Protein AF-V2U9I5-F1 (afdb_monomer_lite)

Structure (mmCIF, N/CA/C/O backbone):
data_AF-V2U9I5-F1
#
_entry.id   AF-V2U9I5-F1
#
loop_
_atom_site.group_PDB
_atom_site.id
_atom_site.type_symbol
_atom_site.label_atom_id
_atom_site.label_alt_id
_atom_site.label_comp_id
_atom_site.label_asym_id
_atom_site.label_entity_id
_atom_site.label_seq_id
_atom_site.pdbx_PDB_ins_code
_atom_site.Cartn_x
_atom_site.Cartn_y
_atom_site.Cartn_z
_atom_site.occupancy
_atom_site.B_iso_or_equiv
_atom_site.auth_seq_id
_atom_site.auth_comp_id
_atom_site.auth_asym_id
_atom_site.auth_atom_id
_atom_site.pdbx_PDB_model_num
ATOM 1 N N . MET A 1 1 ? 13.359 -9.713 3.026 1.00 48.94 1 MET A N 1
ATOM 2 C CA . MET A 1 1 ? 12.905 -8.365 2.607 1.00 48.94 1 MET A CA 1
ATOM 3 C C . MET A 1 1 ? 14.100 -7.428 2.559 1.00 48.94 1 MET A C 1
ATOM 5 O O . MET A 1 1 ? 14.736 -7.235 3.587 1.00 48.94 1 MET A O 1
ATOM 9 N N . GLY A 1 2 ? 14.427 -6.858 1.398 1.00 65.06 2 GLY A N 1
ATOM 10 C CA . GLY A 1 2 ? 15.400 -5.762 1.339 1.00 65.06 2 GLY A CA 1
ATOM 11 C C . GLY A 1 2 ? 14.820 -4.495 1.974 1.00 65.06 2 GLY A C 1
ATOM 12 O O . GLY A 1 2 ? 13.616 -4.250 1.877 1.00 65.06 2 GLY A O 1
ATOM 13 N N . LYS A 1 3 ? 15.654 -3.685 2.635 1.00 79.81 3 LYS A N 1
ATOM 14 C CA . LYS A 1 3 ? 15.226 -2.371 3.138 1.00 79.81 3 LYS A CA 1
ATOM 15 C C . LYS A 1 3 ? 14.807 -1.490 1.956 1.00 79.81 3 LYS A C 1
ATOM 17 O O . LYS A 1 3 ? 15.512 -1.413 0.953 1.00 79.81 3 LYS A O 1
ATOM 22 N N . LEU A 1 4 ? 13.674 -0.802 2.085 1.00 87.31 4 LEU A N 1
ATOM 23 C CA . LEU A 1 4 ? 13.274 0.216 1.112 1.00 87.31 4 LEU A CA 1
ATOM 24 C C . LEU A 1 4 ? 14.297 1.362 1.109 1.00 87.31 4 LEU A C 1
ATOM 26 O O . LEU A 1 4 ? 14.723 1.779 2.193 1.00 87.31 4 LEU A O 1
ATOM 30 N N . PRO A 1 5 ? 14.636 1.930 -0.063 1.00 92.62 5 PRO A N 1
ATOM 31 C CA . PRO A 1 5 ? 15.418 3.157 -0.122 1.00 92.62 5 PRO A CA 1
ATOM 32 C C . PRO A 1 5 ? 14.772 4.254 0.731 1.00 92.62 5 PRO A C 1
ATOM 34 O O . PRO A 1 5 ? 13.545 4.396 0.744 1.00 92.62 5 PRO A O 1
ATOM 37 N N . VAL A 1 6 ? 15.591 5.055 1.417 1.00 94.25 6 VAL A N 1
ATOM 38 C CA . VAL A 1 6 ? 15.124 6.095 2.355 1.00 94.25 6 VAL A CA 1
ATOM 39 C C . VAL A 1 6 ? 14.114 7.035 1.692 1.00 94.25 6 VAL A C 1
ATOM 41 O O . VAL A 1 6 ? 13.021 7.229 2.217 1.00 94.25 6 VAL A O 1
ATOM 44 N N . ALA A 1 7 ? 14.406 7.495 0.473 1.00 94.81 7 ALA A N 1
ATOM 45 C CA . ALA A 1 7 ? 13.513 8.365 -0.288 1.00 94.81 7 ALA A CA 1
ATOM 46 C C . ALA A 1 7 ? 12.127 7.745 -0.564 1.00 94.81 7 ALA A C 1
ATOM 48 O O . ALA A 1 7 ? 11.124 8.458 -0.601 1.00 94.81 7 ALA A O 1
ATOM 49 N N . ILE A 1 8 ? 12.047 6.424 -0.756 1.00 94.94 8 ILE A N 1
ATOM 50 C CA . ILE A 1 8 ? 10.779 5.707 -0.967 1.00 94.94 8 ILE A CA 1
ATOM 51 C C . ILE A 1 8 ? 10.011 5.591 0.347 1.00 94.94 8 ILE A C 1
ATOM 53 O O . ILE A 1 8 ? 8.806 5.849 0.389 1.00 94.94 8 ILE A O 1
ATOM 57 N N . ARG A 1 9 ? 10.711 5.259 1.434 1.00 94.06 9 ARG A N 1
ATOM 58 C CA . ARG A 1 9 ? 10.133 5.195 2.778 1.00 94.06 9 ARG A CA 1
ATOM 59 C C . ARG A 1 9 ? 9.532 6.538 3.189 1.00 94.06 9 ARG A C 1
ATOM 61 O O . ARG A 1 9 ? 8.401 6.571 3.665 1.00 94.06 9 ARG A O 1
ATOM 68 N N . ASP A 1 10 ? 10.238 7.637 2.955 1.00 96.00 10 ASP A N 1
ATOM 69 C CA . ASP A 1 10 ? 9.781 8.969 3.358 1.00 96.00 10 ASP A CA 1
ATOM 70 C C . ASP A 1 10 ? 8.590 9.449 2.519 1.00 96.00 10 ASP A C 1
ATOM 72 O O . ASP A 1 10 ? 7.657 10.060 3.045 1.00 96.00 10 ASP A O 1
ATOM 76 N N . GLN A 1 11 ? 8.547 9.098 1.230 1.00 96.94 11 GLN A N 1
ATOM 77 C CA . GLN A 1 11 ? 7.362 9.322 0.398 1.00 96.94 11 GLN A CA 1
ATOM 78 C C . GLN A 1 11 ? 6.140 8.550 0.909 1.00 96.94 11 GLN A C 1
ATOM 80 O O . GLN A 1 11 ? 5.038 9.105 0.937 1.00 96.94 11 GLN A O 1
ATOM 85 N N . PHE A 1 12 ? 6.314 7.292 1.328 1.00 95.88 12 PHE A N 1
ATOM 86 C CA . PHE A 1 12 ? 5.227 6.528 1.937 1.00 95.88 12 PHE A CA 1
ATOM 87 C C . PHE A 1 12 ? 4.789 7.125 3.271 1.00 95.88 12 PHE A C 1
ATOM 89 O O . PHE A 1 12 ? 3.590 7.318 3.443 1.00 95.88 12 PHE A O 1
ATOM 96 N N . LYS A 1 13 ? 5.717 7.508 4.160 1.00 94.69 13 LYS A N 1
ATOM 97 C CA . LYS A 1 13 ? 5.394 8.177 5.434 1.00 94.69 13 LYS A CA 1
ATOM 98 C C . LYS A 1 13 ? 4.512 9.409 5.228 1.00 94.69 13 LYS A C 1
ATOM 100 O O . LYS A 1 13 ? 3.464 9.519 5.853 1.00 94.69 13 LYS A O 1
ATOM 105 N N . LYS A 1 14 ? 4.872 10.287 4.285 1.00 95.94 14 LYS A N 1
ATOM 106 C CA . LYS A 1 14 ? 4.079 11.488 3.957 1.00 95.94 14 LYS A CA 1
ATOM 107 C C . LYS A 1 14 ? 2.664 11.160 3.480 1.00 95.94 14 LYS A C 1
ATOM 109 O O . LYS A 1 14 ? 1.731 11.902 3.764 1.00 95.94 14 LYS A O 1
ATOM 114 N N . LYS A 1 15 ? 2.493 10.079 2.715 1.00 95.50 15 LYS A N 1
ATOM 115 C CA . LYS A 1 15 ? 1.165 9.644 2.259 1.00 95.50 15 LYS A CA 1
ATOM 116 C C . LYS A 1 15 ? 0.376 8.973 3.379 1.00 95.50 15 LYS A C 1
ATOM 118 O O . LYS A 1 15 ? -0.815 9.225 3.475 1.00 95.50 15 LYS A O 1
ATOM 123 N N . LEU A 1 16 ? 1.033 8.167 4.211 1.00 94.94 16 LEU A N 1
ATOM 124 C CA . LEU A 1 16 ? 0.420 7.478 5.344 1.00 94.94 16 LEU A CA 1
ATOM 125 C C . LEU A 1 16 ? -0.105 8.454 6.394 1.00 94.94 16 LEU A C 1
ATOM 127 O O . LEU A 1 16 ? -1.209 8.244 6.871 1.00 94.94 16 LEU A O 1
ATOM 131 N N . ALA A 1 17 ? 0.605 9.553 6.666 1.00 94.19 17 ALA A N 1
ATOM 132 C CA . ALA A 1 17 ? 0.115 10.607 7.558 1.00 94.19 17 ALA A CA 1
ATOM 133 C C . ALA A 1 17 ? -1.293 11.098 7.165 1.00 94.19 17 ALA A C 1
ATOM 135 O O . ALA A 1 17 ? -2.154 11.239 8.018 1.00 94.19 17 ALA A O 1
ATOM 136 N N . LYS A 1 18 ? -1.558 11.240 5.859 1.00 92.31 18 LYS A N 1
ATOM 137 C CA . LYS A 1 18 ? -2.882 11.623 5.335 1.00 92.31 18 LYS A CA 1
ATOM 138 C C . LYS A 1 18 ? -3.913 10.493 5.390 1.00 92.31 18 LYS A C 1
ATOM 140 O O . LYS A 1 18 ? -5.107 10.749 5.413 1.00 92.31 18 LYS A O 1
ATOM 145 N N . VAL A 1 19 ? -3.460 9.241 5.327 1.00 92.75 19 VAL A N 1
ATOM 146 C CA . VAL A 1 19 ? -4.337 8.060 5.397 1.00 92.75 19 VAL A CA 1
ATOM 147 C C . VAL A 1 19 ? -4.813 7.825 6.828 1.00 92.75 19 VAL A C 1
ATOM 149 O O . VAL A 1 19 ? -5.927 7.358 7.001 1.00 92.75 19 VAL A O 1
ATOM 152 N N . ILE A 1 20 ? -4.012 8.171 7.840 1.00 90.94 20 ILE A N 1
ATOM 153 C CA . ILE A 1 20 ? -4.403 8.036 9.252 1.00 90.94 20 ILE A CA 1
ATOM 154 C C . ILE A 1 20 ? -5.656 8.870 9.567 1.00 90.94 20 ILE A C 1
ATOM 156 O O . ILE A 1 20 ? -6.504 8.412 10.320 1.00 90.94 20 ILE A O 1
ATOM 160 N N . GLU A 1 21 ? -5.808 10.045 8.951 1.00 91.06 21 GLU A N 1
ATOM 161 C CA . GLU A 1 21 ? -6.981 10.912 9.142 1.00 91.06 21 GLU A CA 1
ATOM 162 C C . GLU A 1 21 ? -8.247 10.377 8.449 1.00 91.06 21 GLU A C 1
ATOM 164 O O . GLU A 1 21 ? -9.348 10.500 8.978 1.00 91.06 21 GLU A O 1
ATOM 169 N N . GLN A 1 22 ? -8.104 9.773 7.263 1.00 91.62 22 GLN A N 1
ATOM 170 C CA . GLN A 1 22 ? -9.215 9.192 6.504 1.00 91.62 22 GLN A CA 1
ATOM 171 C C . GLN A 1 22 ? -8.772 7.881 5.827 1.00 91.62 22 GLN A C 1
ATOM 173 O O . GLN A 1 22 ? -8.349 7.889 4.662 1.00 91.62 22 GLN A O 1
ATOM 178 N N . PRO A 1 23 ? -8.858 6.740 6.534 1.00 92.69 23 PRO A N 1
ATOM 179 C CA . PRO A 1 23 ? -8.269 5.484 6.070 1.00 92.69 23 PRO A CA 1
ATOM 180 C C . PRO A 1 23 ? -9.086 4.800 4.967 1.00 92.69 23 PRO A C 1
ATOM 182 O O . PRO A 1 23 ? -8.517 4.170 4.073 1.00 92.69 23 PRO A O 1
ATOM 185 N N . HIS A 1 24 ? -10.410 4.978 4.952 1.00 94.69 24 HIS A N 1
ATOM 186 C CA . HIS A 1 24 ? -11.271 4.446 3.894 1.00 94.69 24 HIS A CA 1
ATOM 187 C C . HIS A 1 24 ? -11.324 5.393 2.700 1.00 94.69 24 HIS A C 1
ATOM 189 O O . HIS A 1 24 ? -12.167 6.283 2.615 1.00 94.69 24 HIS A O 1
ATOM 195 N N . ILE A 1 25 ? -10.429 5.182 1.735 1.00 94.94 25 ILE A N 1
ATOM 196 C CA . ILE A 1 25 ? -10.388 5.962 0.493 1.00 94.94 25 ILE A CA 1
ATOM 197 C C . ILE A 1 25 ? -10.936 5.098 -0.657 1.00 94.94 25 ILE A C 1
ATOM 199 O O . ILE A 1 25 ? -10.186 4.270 -1.188 1.00 94.94 25 ILE A O 1
ATOM 203 N N . PRO A 1 26 ? -12.193 5.286 -1.117 1.00 94.94 26 PRO A N 1
ATOM 204 C CA . PRO A 1 26 ? -12.856 4.351 -2.038 1.00 94.94 26 PRO A CA 1
ATOM 205 C C . PRO A 1 26 ? -12.086 4.093 -3.339 1.00 94.94 26 PRO A C 1
ATOM 207 O O . PRO A 1 26 ? -11.924 2.951 -3.764 1.00 94.94 26 PRO A O 1
ATOM 210 N N . LYS A 1 27 ? -11.496 5.136 -3.938 1.00 95.88 27 LYS A N 1
ATOM 211 C CA . LYS A 1 27 ? -10.681 5.009 -5.165 1.00 95.88 27 LYS A CA 1
ATOM 212 C C . LYS A 1 27 ? -9.412 4.159 -4.996 1.00 95.88 27 LYS A C 1
ATOM 214 O O . LYS A 1 27 ? -8.821 3.715 -5.983 1.00 95.88 27 LYS A O 1
ATOM 219 N N . ASN A 1 28 ? -8.959 3.968 -3.759 1.00 96.81 28 ASN A N 1
ATOM 220 C CA . ASN A 1 28 ? -7.769 3.187 -3.435 1.00 96.81 28 ASN A CA 1
ATOM 221 C C . ASN A 1 28 ? -8.099 1.744 -3.049 1.00 96.81 28 ASN A C 1
ATOM 223 O O . ASN A 1 28 ? -7.171 0.936 -2.983 1.00 96.81 28 ASN A O 1
ATOM 227 N N . MET A 1 29 ? -9.374 1.424 -2.836 1.00 96.94 29 MET A N 1
ATOM 228 C CA . MET A 1 29 ? -9.820 0.101 -2.424 1.00 96.94 29 MET A CA 1
ATOM 229 C C . MET A 1 29 ? -9.447 -0.960 -3.470 1.00 96.94 29 MET A C 1
ATOM 231 O O . MET A 1 29 ? -9.466 -0.729 -4.688 1.00 96.94 29 MET A O 1
ATOM 235 N N . LEU A 1 30 ? -9.027 -2.117 -2.978 1.00 96.81 30 LEU A N 1
ATOM 236 C CA . LEU A 1 30 ? -8.775 -3.318 -3.757 1.00 96.81 30 LEU A CA 1
ATOM 237 C C . LEU A 1 30 ? -10.051 -4.167 -3.827 1.00 96.81 30 LEU A C 1
ATOM 239 O O . LEU A 1 30 ? -10.998 -3.966 -3.074 1.00 96.81 30 LEU A O 1
ATOM 243 N N . ARG A 1 31 ? -10.102 -5.067 -4.808 1.00 94.81 31 ARG A N 1
ATOM 244 C CA . ARG A 1 31 ? -11.257 -5.933 -5.086 1.00 94.81 31 ARG A CA 1
ATOM 245 C C . ARG A 1 31 ? -10.817 -7.400 -5.080 1.00 94.81 31 ARG A C 1
ATOM 247 O O . ARG A 1 31 ? -9.615 -7.669 -5.123 1.00 94.81 31 ARG A O 1
ATOM 254 N N . GLY A 1 32 ? -11.784 -8.318 -5.087 1.00 94.12 32 GLY A N 1
ATOM 255 C CA . GLY A 1 32 ? -11.537 -9.766 -5.080 1.00 94.12 32 GLY A CA 1
ATOM 256 C C . GLY A 1 32 ? -10.906 -10.218 -3.765 1.00 94.12 32 GLY A C 1
ATOM 257 O O . GLY A 1 32 ? -11.278 -9.710 -2.713 1.00 94.12 32 GLY A O 1
ATOM 258 N N . ASP A 1 33 ? -9.900 -11.090 -3.836 1.00 93.31 33 ASP A N 1
ATOM 259 C CA . ASP A 1 33 ? -9.176 -11.642 -2.672 1.00 93.31 33 ASP A CA 1
ATOM 260 C C . ASP A 1 33 ? -8.561 -10.597 -1.723 1.00 93.31 33 ASP A C 1
ATOM 262 O O . ASP A 1 33 ? -8.124 -10.935 -0.631 1.00 93.31 33 ASP A O 1
ATOM 266 N N . LEU A 1 34 ? -8.458 -9.338 -2.158 1.00 94.50 34 LEU A N 1
ATOM 267 C CA . LEU A 1 34 ? -7.933 -8.222 -1.369 1.00 94.50 34 LEU A CA 1
ATOM 268 C C . LEU A 1 34 ? -9.033 -7.213 -0.998 1.00 94.50 34 LEU A C 1
ATOM 270 O O . LEU A 1 34 ? -8.738 -6.045 -0.747 1.00 94.50 34 LEU A O 1
ATOM 274 N N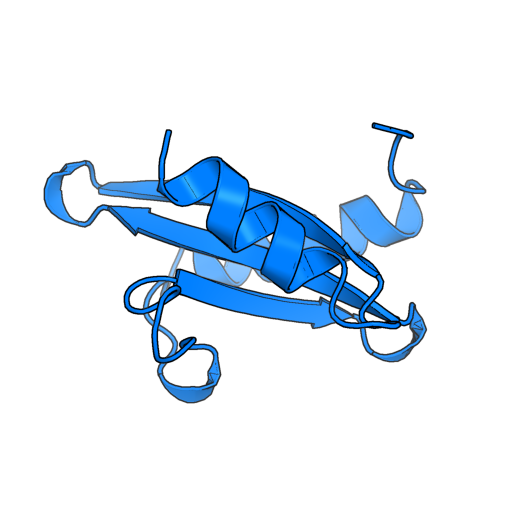 . ALA A 1 35 ? -10.304 -7.617 -1.015 1.00 92.38 35 ALA A N 1
ATOM 275 C CA . ALA A 1 35 ? -11.396 -6.799 -0.497 1.00 92.38 35 ALA A CA 1
ATOM 276 C C . ALA A 1 35 ? -11.115 -6.387 0.962 1.00 92.38 35 ALA A C 1
ATOM 278 O O . ALA A 1 35 ? -10.523 -7.139 1.731 1.00 92.38 35 ALA A O 1
ATOM 279 N N . GLY A 1 36 ? -11.465 -5.149 1.319 1.00 90.19 36 GLY A N 1
ATOM 280 C CA . GLY A 1 36 ? -11.102 -4.552 2.614 1.00 90.19 36 GLY A CA 1
ATOM 281 C C . GLY A 1 36 ? -9.662 -4.020 2.699 1.00 90.19 36 GLY A C 1
ATOM 282 O O . GLY A 1 36 ? -9.313 -3.336 3.659 1.00 90.19 36 GLY A O 1
ATOM 283 N N . CYS A 1 37 ? -8.827 -4.258 1.682 1.00 96.06 37 CYS A N 1
ATOM 284 C CA . CYS A 1 37 ? -7.516 -3.624 1.565 1.00 96.06 37 CYS A CA 1
ATOM 285 C C . CYS A 1 37 ? -7.534 -2.423 0.618 1.00 96.06 37 CYS A C 1
ATOM 287 O O . CYS A 1 37 ? -8.374 -2.280 -0.273 1.00 96.06 37 CYS A O 1
ATOM 289 N N . TYR A 1 38 ? -6.522 -1.579 0.762 1.00 97.88 38 TYR A N 1
ATOM 290 C CA . TYR A 1 38 ? -6.321 -0.358 0.002 1.00 97.88 38 TYR A CA 1
ATOM 291 C C . TYR A 1 38 ? -4.881 -0.283 -0.500 1.00 97.88 38 TYR A C 1
ATOM 293 O O . TYR A 1 38 ? -3.974 -0.936 0.019 1.00 97.88 38 TYR A O 1
ATOM 301 N N . LYS A 1 39 ? -4.646 0.538 -1.528 1.00 97.50 39 LYS A N 1
ATOM 302 C CA . LYS A 1 39 ? -3.307 0.755 -2.100 1.00 97.50 39 LYS A CA 1
ATOM 303 C C . LYS A 1 39 ? -2.856 2.209 -2.030 1.00 97.50 39 LYS A C 1
ATOM 305 O O . LYS A 1 39 ? -3.593 3.122 -2.397 1.00 97.50 39 LYS A O 1
ATOM 310 N N . ILE A 1 40 ? -1.579 2.410 -1.717 1.00 97.81 40 ILE A N 1
ATOM 311 C CA . ILE A 1 40 ? -0.846 3.659 -1.945 1.00 97.81 40 ILE A CA 1
ATOM 312 C C . ILE A 1 40 ? 0.114 3.441 -3.115 1.00 97.81 40 ILE A C 1
ATOM 314 O O . ILE A 1 40 ? 0.839 2.450 -3.159 1.00 97.81 40 ILE A O 1
ATOM 318 N N . LYS A 1 41 ? 0.131 4.365 -4.082 1.00 96.06 41 LYS A N 1
ATOM 319 C CA . LYS A 1 41 ? 0.986 4.284 -5.278 1.00 96.06 41 LYS A CA 1
ATOM 320 C C . LYS A 1 41 ? 2.102 5.330 -5.225 1.00 96.06 41 LYS A C 1
ATOM 322 O O . LYS A 1 41 ? 1.820 6.510 -5.003 1.00 96.06 41 LYS A O 1
ATOM 327 N N . LEU A 1 42 ? 3.330 4.919 -5.537 1.00 96.75 42 LEU A N 1
ATOM 328 C CA . LEU A 1 42 ? 4.435 5.803 -5.916 1.00 96.75 42 LEU A CA 1
ATOM 329 C C . LEU A 1 42 ? 4.774 5.545 -7.387 1.00 96.75 42 LEU A C 1
ATOM 331 O O . LEU A 1 42 ? 5.562 4.661 -7.710 1.00 96.75 42 LEU A O 1
ATOM 335 N N . LEU A 1 43 ? 4.121 6.289 -8.286 1.00 94.50 43 LEU A N 1
ATOM 336 C CA . LEU A 1 43 ? 4.147 6.023 -9.731 1.00 94.50 43 LEU A CA 1
ATOM 337 C C . LEU A 1 43 ? 5.559 6.074 -10.319 1.00 94.50 43 LEU A C 1
ATOM 339 O O . LEU A 1 43 ? 5.970 5.105 -10.947 1.00 94.50 43 LEU A O 1
ATOM 343 N N . LYS A 1 44 ? 6.314 7.149 -10.045 1.00 93.75 44 LYS A N 1
ATOM 344 C CA . LYS A 1 44 ? 7.689 7.324 -10.547 1.00 93.75 44 LYS A CA 1
ATOM 345 C C . LYS A 1 44 ? 8.635 6.206 -10.099 1.00 93.75 44 LYS A C 1
ATOM 347 O O . LYS A 1 44 ? 9.550 5.855 -10.824 1.00 93.75 44 LYS A O 1
ATOM 352 N N . ALA A 1 45 ? 8.396 5.642 -8.916 1.00 92.62 45 ALA A N 1
ATOM 353 C CA . ALA A 1 45 ? 9.206 4.560 -8.368 1.00 92.62 45 ALA A CA 1
ATOM 354 C C . ALA A 1 45 ? 8.743 3.161 -8.812 1.00 92.62 45 ALA A C 1
ATOM 356 O O . ALA A 1 45 ? 9.429 2.182 -8.547 1.00 92.62 45 ALA A O 1
ATOM 357 N N . GLY A 1 46 ? 7.555 3.029 -9.412 1.00 95.25 46 GLY A N 1
ATOM 358 C CA . GLY A 1 46 ? 6.983 1.726 -9.761 1.00 95.25 46 GLY A CA 1
ATOM 359 C C . GLY A 1 46 ? 6.590 0.856 -8.556 1.00 95.25 46 GLY A C 1
ATOM 360 O O . GLY A 1 46 ? 6.367 -0.345 -8.720 1.00 95.25 46 GLY A O 1
ATOM 361 N N . VAL A 1 47 ? 6.463 1.438 -7.357 1.00 94.88 47 VAL A N 1
ATOM 362 C CA . VAL A 1 47 ? 6.197 0.719 -6.095 1.00 94.88 47 VAL A CA 1
ATOM 363 C C . VAL A 1 47 ? 4.789 1.020 -5.575 1.00 94.88 47 VAL A C 1
ATOM 365 O O . VAL A 1 47 ? 4.237 2.111 -5.772 1.00 94.88 47 VAL A O 1
ATOM 368 N N . ARG A 1 48 ? 4.184 0.037 -4.905 1.00 96.88 48 ARG A N 1
ATOM 369 C CA . ARG A 1 48 ? 2.925 0.177 -4.166 1.00 96.88 48 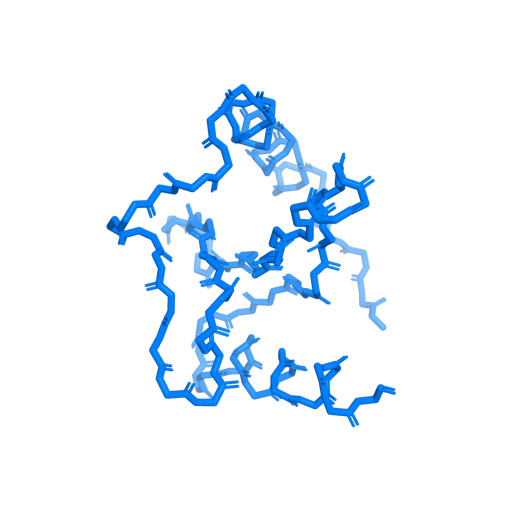ARG A CA 1
ATOM 370 C C . ARG A 1 48 ? 3.090 -0.311 -2.737 1.00 96.88 48 ARG A C 1
ATOM 372 O O . ARG A 1 48 ? 3.887 -1.205 -2.482 1.00 96.88 48 ARG A O 1
ATOM 379 N N . LEU A 1 49 ? 2.293 0.264 -1.850 1.00 97.12 49 LEU A N 1
ATOM 380 C CA . LEU A 1 49 ? 2.052 -0.227 -0.500 1.00 97.12 49 LEU A CA 1
ATOM 381 C C . LEU A 1 49 ? 0.596 -0.687 -0.426 1.00 97.12 49 LEU A C 1
ATOM 383 O O . LEU A 1 49 ? -0.282 0.006 -0.947 1.00 97.12 49 LEU A O 1
ATOM 387 N N . VAL A 1 50 ? 0.355 -1.836 0.193 1.00 97.31 50 VAL A N 1
ATOM 388 C CA . VAL A 1 50 ? -0.982 -2.356 0.494 1.00 97.31 50 VAL A CA 1
ATOM 389 C C . VAL A 1 50 ? -1.193 -2.275 1.998 1.00 97.31 50 VAL A C 1
ATOM 391 O O . VAL A 1 50 ? -0.319 -2.690 2.760 1.00 97.31 50 VAL A O 1
ATOM 394 N N . TYR A 1 51 ? -2.328 -1.723 2.412 1.00 96.62 51 TYR A N 1
ATOM 395 C CA . TYR A 1 51 ? -2.738 -1.671 3.811 1.00 96.62 51 TYR A CA 1
ATOM 396 C C . TYR A 1 51 ? -4.173 -2.163 3.975 1.00 96.62 51 TYR A C 1
ATOM 398 O O . TYR A 1 51 ? -4.964 -2.090 3.034 1.00 96.62 51 TYR A O 1
ATOM 406 N N . GLN A 1 52 ? -4.492 -2.635 5.172 1.00 95.31 52 GLN A N 1
ATOM 407 C CA . GLN A 1 52 ? -5.835 -3.000 5.603 1.00 95.31 52 GLN A CA 1
ATOM 408 C C . GLN A 1 52 ? -6.262 -2.062 6.732 1.00 95.31 52 GLN A C 1
ATOM 410 O O . GLN A 1 52 ? -5.428 -1.652 7.541 1.00 95.31 52 GLN A O 1
ATOM 415 N N . VAL A 1 53 ? -7.546 -1.723 6.775 1.00 91.19 53 VAL A N 1
ATOM 416 C CA . VAL A 1 53 ? -8.150 -0.999 7.897 1.00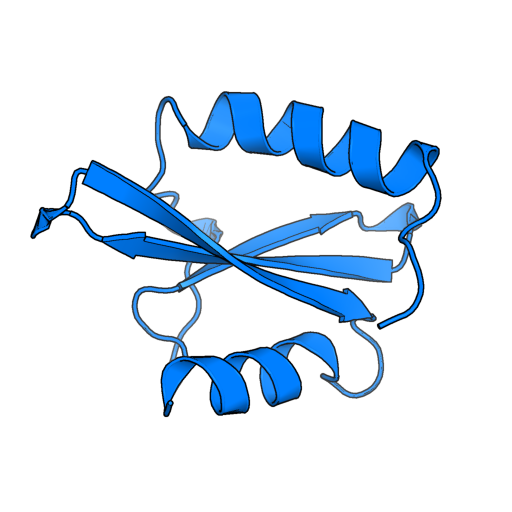 91.19 53 VAL A CA 1
ATOM 417 C C . VAL A 1 53 ? -8.919 -2.019 8.729 1.00 91.19 53 VAL A C 1
ATOM 419 O O . VAL A 1 53 ? -9.703 -2.782 8.166 1.00 91.19 53 VAL A O 1
ATOM 422 N N . LYS A 1 54 ? -8.635 -2.084 10.032 1.00 89.62 54 LYS A N 1
ATOM 423 C CA . LYS A 1 54 ? -9.353 -2.927 10.994 1.00 89.62 54 LYS A CA 1
ATOM 424 C C . LYS A 1 54 ? -10.167 -2.019 11.908 1.00 89.62 54 LYS A C 1
ATOM 426 O O . LYS A 1 54 ? -9.628 -1.477 12.873 1.00 89.62 54 LYS A O 1
ATOM 431 N N . ASP A 1 55 ? -11.426 -1.802 11.543 1.00 87.38 55 ASP A N 1
ATOM 432 C CA . ASP A 1 55 ? -12.319 -0.839 12.205 1.00 87.38 55 ASP A CA 1
ATOM 433 C C . ASP A 1 55 ? -12.612 -1.209 13.660 1.00 87.38 55 ASP A C 1
ATOM 435 O O . ASP A 1 55 ? -12.715 -0.338 14.519 1.00 87.38 55 ASP A O 1
ATOM 439 N N . ASP A 1 56 ? -12.657 -2.509 13.946 1.00 88.56 56 ASP A N 1
ATOM 440 C CA . ASP A 1 56 ? -12.815 -3.087 15.280 1.00 88.56 56 ASP A C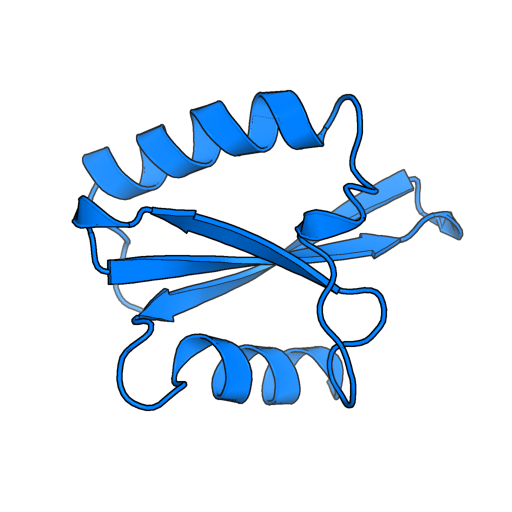A 1
ATOM 441 C C . ASP A 1 56 ? -11.640 -2.767 16.216 1.00 88.56 56 ASP A C 1
ATOM 443 O O . ASP A 1 56 ? -11.810 -2.664 17.427 1.00 88.56 56 ASP A O 1
ATOM 447 N N . GLN A 1 57 ? -10.444 -2.601 15.652 1.00 85.19 57 GLN A N 1
ATOM 448 C CA . GLN A 1 57 ? -9.199 -2.386 16.391 1.00 85.19 57 GLN A CA 1
ATOM 449 C C . GLN A 1 57 ? -8.679 -0.950 16.276 1.00 85.19 57 GLN A C 1
ATOM 451 O O . GLN A 1 57 ? -7.704 -0.605 16.937 1.00 85.19 57 GLN A O 1
ATOM 456 N N . VAL A 1 58 ? -9.307 -0.110 15.444 1.00 81.56 58 VAL A N 1
ATOM 457 C CA . VAL A 1 58 ? -8.881 1.269 15.148 1.00 81.56 58 VAL A CA 1
ATOM 458 C C . VAL A 1 58 ? -7.413 1.322 14.682 1.00 81.56 58 VAL A C 1
ATOM 460 O O . VAL A 1 58 ? -6.647 2.219 15.031 1.00 81.56 58 VAL A O 1
ATOM 463 N N . VAL A 1 59 ? -6.992 0.336 13.877 1.00 86.69 59 VAL A N 1
ATOM 464 C CA . VAL A 1 59 ? -5.617 0.244 13.352 1.00 86.69 59 VAL A CA 1
ATOM 465 C C . VAL A 1 59 ? -5.567 0.165 11.829 1.00 86.69 59 VAL A C 1
ATOM 467 O O . VAL A 1 59 ? -6.413 -0.441 11.169 1.00 86.69 59 VAL A O 1
ATOM 470 N N . ILE A 1 60 ? -4.495 0.734 11.269 1.00 88.75 60 ILE A N 1
ATOM 471 C CA . ILE A 1 60 ? -4.091 0.538 9.874 1.00 88.75 60 ILE A CA 1
ATOM 472 C C . ILE A 1 60 ? -2.928 -0.449 9.853 1.00 88.75 60 ILE A C 1
ATOM 474 O O . ILE A 1 60 ? -1.829 -0.140 10.318 1.00 88.75 60 ILE A O 1
ATOM 478 N N . LEU A 1 61 ? -3.143 -1.619 9.259 1.00 91.81 61 LEU A N 1
ATOM 479 C CA . LEU A 1 61 ? -2.112 -2.637 9.115 1.00 91.81 61 LEU A CA 1
ATOM 480 C C . LEU A 1 61 ? -1.417 -2.507 7.759 1.00 91.81 61 LEU A C 1
ATOM 482 O O . LEU A 1 61 ? -2.044 -2.648 6.709 1.00 91.81 61 LEU A O 1
ATOM 486 N N . LEU A 1 62 ? -0.104 -2.271 7.765 1.00 93.00 62 LEU A N 1
ATOM 487 C CA . LEU A 1 62 ? 0.707 -2.311 6.547 1.00 93.00 62 LEU A CA 1
ATOM 488 C C . LEU A 1 62 ? 0.996 -3.767 6.170 1.00 93.00 62 LEU A C 1
ATOM 490 O O . LEU A 1 62 ? 1.776 -4.438 6.837 1.00 93.00 62 LEU A O 1
ATOM 494 N N . ILE A 1 63 ? 0.402 -4.238 5.076 1.00 94.19 63 ILE A N 1
ATOM 495 C CA . ILE A 1 63 ? 0.504 -5.636 4.642 1.00 94.19 63 ILE A CA 1
ATOM 496 C C . ILE A 1 63 ? 1.820 -5.877 3.903 1.00 94.19 63 ILE A C 1
ATOM 498 O O . ILE A 1 63 ? 2.598 -6.770 4.239 1.00 94.19 63 ILE A O 1
ATOM 502 N N . THR A 1 64 ? 2.089 -5.088 2.860 1.00 93.81 64 THR A N 1
ATOM 503 C CA . THR A 1 64 ? 3.320 -5.217 2.071 1.00 93.81 64 THR A CA 1
ATOM 504 C C . THR A 1 64 ? 3.654 -3.949 1.294 1.00 93.81 64 THR A C 1
ATOM 506 O O . THR A 1 64 ? 2.783 -3.130 0.992 1.00 93.81 64 THR A O 1
ATOM 509 N N . VAL A 1 65 ? 4.930 -3.812 0.933 1.00 94.12 65 VAL A N 1
ATOM 510 C CA . VAL A 1 65 ? 5.432 -2.817 -0.012 1.00 94.12 65 VAL A CA 1
ATOM 511 C C . VAL A 1 65 ? 6.264 -3.535 -1.062 1.00 94.12 65 VAL A C 1
ATOM 513 O O . VAL A 1 65 ? 7.198 -4.254 -0.722 1.00 94.12 65 VAL A O 1
ATOM 516 N N . GLY A 1 66 ? 5.962 -3.310 -2.338 1.00 92.62 66 GLY A N 1
ATOM 517 C CA . GLY A 1 66 ? 6.615 -4.039 -3.419 1.00 92.62 66 GLY A CA 1
ATOM 518 C C . GLY A 1 66 ? 6.409 -3.428 -4.797 1.00 92.62 66 GLY A C 1
ATOM 519 O O . GLY A 1 66 ? 5.649 -2.469 -4.990 1.00 92.62 66 GLY A O 1
ATOM 520 N N . LYS A 1 67 ? 7.122 -3.986 -5.777 1.00 92.81 67 LYS A N 1
ATOM 521 C CA . LYS A 1 67 ? 7.034 -3.573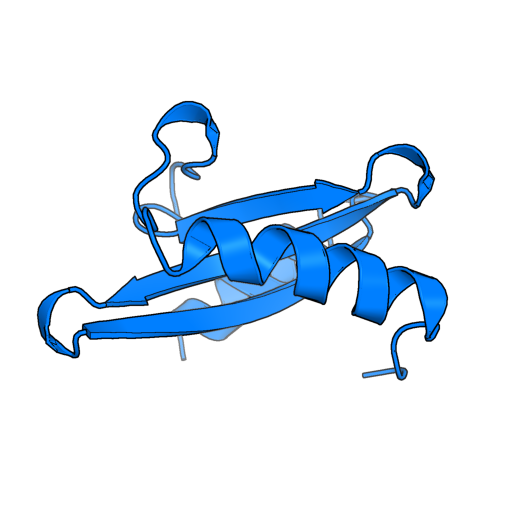 -7.180 1.00 92.81 67 LYS A CA 1
ATOM 522 C C . LYS A 1 67 ? 5.637 -3.851 -7.743 1.00 92.81 67 LYS A C 1
ATOM 524 O O . LYS A 1 67 ? 4.966 -4.804 -7.359 1.00 92.81 67 LYS A O 1
ATOM 529 N N . ARG A 1 68 ? 5.211 -3.013 -8.694 1.00 92.38 68 ARG A N 1
ATOM 530 C CA . ARG A 1 68 ? 4.029 -3.287 -9.531 1.00 92.38 68 ARG A CA 1
ATOM 531 C C . ARG A 1 68 ? 4.255 -4.452 -10.482 1.00 92.38 68 ARG A C 1
ATOM 533 O O . ARG A 1 68 ? 3.282 -5.130 -10.797 1.00 92.38 68 ARG A O 1
ATOM 540 N N . ALA A 1 69 ? 5.475 -4.530 -11.021 1.00 92.94 69 ALA A N 1
ATOM 541 C CA . ALA A 1 69 ? 5.838 -5.460 -12.079 1.00 92.94 69 ALA A CA 1
ATOM 542 C C . ALA A 1 69 ? 5.379 -6.863 -11.696 1.00 92.94 69 ALA A C 1
ATOM 544 O O . ALA A 1 69 ? 5.475 -7.232 -10.524 1.00 92.94 69 ALA A O 1
ATOM 545 N N . ASP A 1 70 ? 4.785 -7.548 -12.668 1.00 93.31 70 ASP A N 1
ATOM 546 C CA . ASP A 1 70 ? 4.327 -8.932 -12.540 1.00 93.31 70 ASP A CA 1
ATOM 547 C C . ASP A 1 70 ? 3.384 -9.167 -11.354 1.00 93.31 70 ASP A C 1
ATOM 549 O O . ASP A 1 70 ? 3.330 -10.248 -10.794 1.00 93.31 70 ASP A O 1
ATOM 553 N N . SER A 1 71 ? 2.652 -8.128 -10.933 1.00 92.69 71 SER A N 1
ATOM 554 C CA . SER A 1 71 ? 1.724 -8.168 -9.794 1.00 92.69 71 SER A CA 1
ATOM 555 C C . SER A 1 71 ? 2.340 -8.586 -8.450 1.00 92.69 71 SER A C 1
ATOM 557 O O . SER A 1 71 ? 1.590 -8.786 -7.497 1.00 92.69 71 SER A O 1
ATOM 559 N N . ILE A 1 72 ? 3.674 -8.571 -8.318 1.00 93.25 72 ILE A N 1
ATOM 560 C CA . ILE A 1 72 ? 4.428 -9.059 -7.145 1.00 93.25 72 ILE A CA 1
ATOM 561 C C . ILE A 1 72 ? 3.830 -8.577 -5.818 1.00 93.25 72 ILE A C 1
ATOM 563 O O . ILE A 1 72 ? 3.568 -9.364 -4.912 1.00 93.25 72 ILE A O 1
ATOM 567 N N . VAL A 1 73 ? 3.569 -7.272 -5.697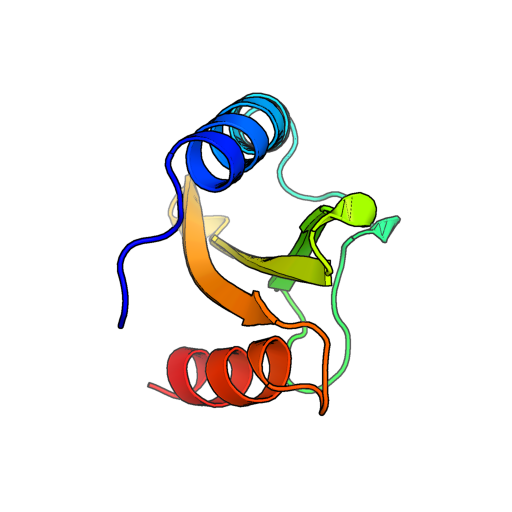 1.00 94.88 73 VAL A N 1
ATOM 568 C CA . VAL A 1 73 ? 3.017 -6.685 -4.465 1.00 94.88 73 VAL A CA 1
ATOM 569 C C . VAL A 1 73 ? 1.629 -7.222 -4.099 1.00 94.88 73 VAL A C 1
ATOM 571 O O . VAL A 1 73 ? 1.288 -7.295 -2.923 1.00 94.88 73 VAL A O 1
ATOM 574 N N . TYR A 1 74 ? 0.805 -7.573 -5.082 1.00 95.06 74 TYR A N 1
ATOM 575 C CA . TYR A 1 74 ? -0.533 -8.099 -4.835 1.00 95.06 74 TYR A CA 1
ATOM 576 C C . TYR A 1 74 ? -0.476 -9.574 -4.464 1.00 95.06 74 TYR A C 1
ATOM 578 O O . TYR A 1 74 ? -1.159 -9.976 -3.529 1.00 95.06 74 TYR A O 1
ATOM 586 N N . ASP A 1 75 ? 0.375 -10.349 -5.128 1.00 95.00 75 ASP A N 1
ATOM 587 C CA . ASP A 1 75 ? 0.545 -11.767 -4.820 1.00 95.00 75 ASP A CA 1
ATOM 588 C C . ASP A 1 75 ? 1.148 -11.963 -3.427 1.00 95.00 75 ASP A C 1
ATOM 590 O O . ASP A 1 75 ? 0.697 -12.816 -2.666 1.00 95.00 75 ASP A O 1
ATOM 594 N N . GLU A 1 76 ? 2.103 -11.115 -3.032 1.00 94.88 76 GLU A N 1
ATOM 595 C CA . GLU A 1 76 ? 2.593 -11.074 -1.654 1.00 94.88 76 GLU A CA 1
ATOM 596 C C . GLU A 1 76 ? 1.507 -10.674 -0.652 1.00 94.88 76 GLU A C 1
ATOM 598 O O . GLU A 1 76 ? 1.421 -11.272 0.419 1.00 94.88 76 GLU A O 1
ATOM 603 N N . ALA A 1 77 ? 0.682 -9.672 -0.975 1.00 95.81 77 ALA A N 1
ATOM 604 C CA . ALA A 1 77 ? -0.400 -9.248 -0.090 1.00 95.81 77 ALA A CA 1
ATOM 605 C C . ALA A 1 77 ? -1.411 -10.380 0.140 1.00 95.81 77 ALA A C 1
ATOM 607 O O . ALA A 1 77 ? -1.798 -10.626 1.277 1.00 95.81 77 ALA A O 1
ATOM 608 N N . LYS A 1 78 ? -1.790 -11.102 -0.923 1.00 95.50 78 LYS A N 1
ATOM 609 C CA . LYS A 1 78 ? -2.717 -12.239 -0.844 1.00 95.50 78 LYS A CA 1
ATOM 610 C C . LYS A 1 78 ? -2.193 -13.358 0.048 1.00 95.50 78 LYS A C 1
ATOM 612 O O . LYS A 1 78 ? -2.993 -13.998 0.716 1.00 95.50 78 LYS A O 1
ATOM 617 N N . LYS A 1 79 ? -0.878 -13.600 0.049 1.00 94.31 79 LYS A N 1
ATOM 618 C CA . LYS A 1 79 ? -0.251 -14.585 0.942 1.00 94.31 79 LYS A CA 1
ATOM 619 C C . LYS A 1 79 ? -0.396 -14.154 2.405 1.00 94.31 79 LYS A C 1
ATOM 621 O O . LYS A 1 79 ? -0.953 -14.901 3.186 1.00 94.31 79 LYS A O 1
ATOM 626 N N . ARG A 1 80 ? -0.028 -12.909 2.728 1.00 93.44 80 ARG A N 1
ATOM 627 C CA . ARG A 1 80 ? -0.002 -12.396 4.114 1.00 93.44 80 ARG A CA 1
ATOM 628 C C . ARG A 1 80 ? -1.363 -12.127 4.754 1.00 93.44 80 ARG A C 1
ATOM 630 O O . ARG A 1 80 ? -1.415 -11.899 5.951 1.00 93.44 80 ARG A O 1
ATOM 637 N N . ILE A 1 81 ? -2.433 -12.041 3.966 1.00 89.94 81 ILE A N 1
ATOM 638 C CA . ILE A 1 81 ? -3.803 -11.851 4.484 1.00 89.94 81 ILE A CA 1
ATOM 639 C C . ILE A 1 81 ? -4.484 -13.196 4.775 1.00 89.94 81 ILE A C 1
ATOM 641 O O . ILE A 1 81 ? -5.487 -13.231 5.478 1.00 89.94 81 ILE A O 1
ATOM 645 N N . LYS A 1 82 ? -3.968 -14.293 4.210 1.00 74.44 82 LYS A N 1
ATOM 646 C CA . LYS A 1 82 ? -4.471 -15.650 4.462 1.00 74.44 82 LYS A CA 1
ATOM 647 C C . LYS A 1 82 ? -3.795 -16.332 5.657 1.00 74.44 82 LYS A C 1
ATOM 649 O O . LYS A 1 82 ? -4.226 -17.425 6.013 1.00 74.44 82 LYS A O 1
ATOM 654 N N . ASP A 1 83 ? -2.770 -15.695 6.216 1.00 55.16 83 ASP A N 1
ATOM 655 C CA . ASP A 1 83 ? -2.111 -16.067 7.471 1.00 55.16 83 ASP A CA 1
ATOM 656 C C . ASP A 1 83 ? -2.840 -15.404 8.654 1.00 55.16 83 ASP A C 1
ATOM 658 O O . ASP A 1 83 ? -2.980 -16.063 9.707 1.00 55.16 83 ASP A O 1
#

Sequence (83 aa):
MGKLPVAIRDQFKKKLAKVIEQPHIPKNMLRGDLAGCYKIKLLKAGVRLVYQVKDDQVVILLITVGKRADSIVYDEAKKRIKD

InterPro domains:
  IPR007712 Toxin-antitoxin system, RelE/ParE toxin family [PF05016] (8-70)
  IPR035093 Toxin-antitoxin system, RelE/ParE toxin domain superfamily [G3DSA:3.30.2310.20] (1-82)
  IPR035093 Toxin-antitoxin system, RelE/ParE toxin domain superfamily [SSF143011] (3-65)

Secondary structure (DSSP, 8-state):
-PPPPHHHHHHHHHHHHHHHH----GGGB--GGGTTEEEEEETTTTEEEEEEEETTTTEEEEEEEEESGGGHHHHHHHHHH--

Radius of gyration: 12.28 Å; chains: 1; bounding box: 28×28×29 Å

Organism: NCBI:txid1341679

Foldseek 3Di:
DDDDDPVVVVVVVVVVVVCLVPVDDPVQADDDLRGQKGWDDDPVVQKIWIWHQDPVVSDIGTQDIDHPPPPVGVVSSSVSVVD

pLDDT: mean 91.91, std 7.99, range [48.94, 97.88]